Protein AF-A0A2W4HSN5-F1 (afdb_monomer_lite)

Sequence (138 aa):
MEIAANVPSNSSSNLVDQVRHAAAGIETAHEKLKASISVNNNDAVKHLVVQQTSMVPVILAQQIKLLDSLEKKFADVFTSACHAEIEEIATVSKHVQQTMEAIAINVQPQASNDLFQAITRLNLLQQRISGKMMKFRM

Structure (mmCIF, N/CA/C/O backbone):
data_AF-A0A2W4HSN5-F1
#
_entry.id   AF-A0A2W4HSN5-F1
#
loop_
_atom_site.group_PDB
_atom_site.id
_atom_site.type_symbol
_atom_site.label_atom_id
_atom_site.label_alt_id
_atom_site.label_comp_id
_atom_site.label_asym_id
_atom_site.label_entity_id
_atom_site.label_seq_id
_atom_site.pdbx_PDB_ins_code
_atom_site.Cartn_x
_atom_site.Cartn_y
_atom_site.Cartn_z
_atom_site.occupancy
_atom_site.B_iso_or_equiv
_atom_site.auth_seq_id
_atom_site.auth_comp_id
_atom_site.auth_asym_id
_atom_site.auth_atom_id
_atom_site.pdbx_PDB_model_num
ATOM 1 N N . MET A 1 1 ? -33.819 8.007 25.498 1.00 35.34 1 MET A N 1
ATOM 2 C CA . MET A 1 1 ? -33.413 6.644 25.103 1.00 35.34 1 MET A CA 1
ATOM 3 C C . MET A 1 1 ? -32.365 6.792 24.024 1.00 35.34 1 MET A C 1
ATOM 5 O O . MET A 1 1 ? -32.671 7.339 22.973 1.00 35.34 1 MET A O 1
ATOM 9 N N . GLU A 1 2 ? -31.127 6.430 24.343 1.00 34.31 2 GLU A N 1
ATOM 10 C CA . GLU A 1 2 ? -29.999 6.448 23.412 1.00 34.31 2 GLU A CA 1
ATOM 11 C C . GLU A 1 2 ? -30.165 5.311 22.400 1.00 34.31 2 GLU A C 1
ATOM 13 O O . GLU A 1 2 ? -30.392 4.162 22.777 1.00 34.31 2 GLU A O 1
ATOM 18 N N . ILE A 1 3 ? -30.086 5.636 21.111 1.00 36.31 3 ILE A N 1
ATOM 19 C CA . ILE A 1 3 ? -30.028 4.645 20.040 1.00 36.31 3 ILE A CA 1
ATOM 20 C C . ILE A 1 3 ? -28.545 4.334 19.860 1.00 36.31 3 ILE A C 1
ATOM 22 O O . ILE A 1 3 ? -27.807 5.138 19.293 1.00 36.31 3 ILE A O 1
ATOM 26 N N . ALA A 1 4 ? -28.098 3.192 20.384 1.00 34.84 4 ALA A N 1
ATOM 27 C CA . ALA A 1 4 ? -26.785 2.654 20.066 1.00 34.84 4 ALA A CA 1
ATOM 28 C C . ALA A 1 4 ? -26.712 2.452 18.546 1.00 34.84 4 ALA A C 1
ATOM 30 O O . ALA A 1 4 ? -27.434 1.627 17.980 1.00 34.84 4 ALA A O 1
ATOM 31 N N . ALA A 1 5 ? -25.880 3.252 17.878 1.00 40.25 5 ALA A N 1
ATOM 32 C CA . ALA A 1 5 ? -25.548 3.061 16.479 1.00 40.25 5 ALA A CA 1
ATOM 33 C C . ALA A 1 5 ? -24.834 1.713 16.363 1.00 40.25 5 ALA A C 1
ATOM 35 O O . ALA A 1 5 ? -23.669 1.574 16.729 1.00 40.25 5 ALA A O 1
ATOM 36 N N . ASN A 1 6 ? -25.575 0.710 15.904 1.00 42.53 6 ASN A N 1
ATOM 37 C CA . ASN A 1 6 ? -25.069 -0.607 15.568 1.00 42.53 6 ASN A CA 1
ATOM 38 C C . ASN A 1 6 ? -24.161 -0.436 14.339 1.00 42.53 6 ASN A C 1
ATOM 40 O O . ASN A 1 6 ? -24.620 -0.521 13.200 1.00 42.53 6 ASN A O 1
ATOM 44 N N . VAL A 1 7 ? -22.898 -0.060 14.561 1.00 44.09 7 VAL A N 1
ATOM 45 C CA . VAL A 1 7 ? -21.903 0.035 13.491 1.00 44.09 7 VAL A CA 1
ATOM 46 C C . VAL A 1 7 ? -21.707 -1.391 12.977 1.00 44.09 7 VAL A C 1
ATOM 48 O O . VAL A 1 7 ? -21.332 -2.262 13.760 1.00 44.09 7 VAL A O 1
ATOM 51 N N . PRO A 1 8 ? -22.013 -1.683 11.703 1.00 43.81 8 PRO A N 1
ATOM 52 C CA . PRO A 1 8 ? -21.983 -3.047 11.210 1.00 43.81 8 PRO A CA 1
ATOM 53 C C . PRO A 1 8 ? -20.546 -3.567 11.275 1.00 43.81 8 PRO A C 1
ATOM 55 O O . PRO A 1 8 ? -19.673 -3.096 10.545 1.00 43.81 8 PRO A O 1
ATOM 58 N N . SER A 1 9 ? -20.318 -4.577 12.115 1.00 48.78 9 SER A N 1
ATOM 59 C CA . SER A 1 9 ? -19.027 -5.246 12.334 1.00 48.78 9 SER A CA 1
ATOM 60 C C . SER A 1 9 ? -18.415 -5.872 11.069 1.00 48.78 9 SER A C 1
ATOM 62 O O . SER A 1 9 ? -17.295 -6.369 11.108 1.00 48.78 9 SER A O 1
ATOM 64 N N . ASN A 1 10 ? -19.119 -5.837 9.933 1.00 52.66 10 ASN A N 1
ATOM 65 C CA . ASN A 1 10 ? -18.679 -6.403 8.659 1.00 52.66 10 ASN A CA 1
ATOM 66 C C . ASN A 1 10 ? -17.916 -5.421 7.754 1.00 52.66 10 ASN A C 1
ATOM 68 O O . ASN A 1 10 ? -17.266 -5.864 6.811 1.00 52.66 10 ASN A O 1
ATOM 72 N N . SER A 1 11 ? -17.982 -4.102 7.974 1.00 57.59 11 SER A N 1
ATOM 73 C CA . SER A 1 11 ? -17.378 -3.147 7.023 1.00 57.59 11 SER A CA 1
ATOM 74 C C . SER A 1 11 ? -15.854 -3.061 7.138 1.00 57.59 11 SER A C 1
ATOM 76 O O . SER A 1 11 ? -15.166 -2.958 6.126 1.00 57.59 11 SER A O 1
ATOM 78 N N . SER A 1 12 ? -15.312 -3.145 8.354 1.00 56.94 12 SER A N 1
ATOM 79 C CA . SER A 1 12 ? -13.869 -2.973 8.577 1.00 56.94 12 SER A CA 1
ATOM 80 C C . SER A 1 12 ? -13.065 -4.239 8.343 1.00 56.94 12 SER A C 1
ATOM 82 O O . SER A 1 12 ? -11.965 -4.144 7.811 1.00 56.94 12 SER A O 1
ATOM 84 N N . SER A 1 13 ? -13.638 -5.412 8.621 1.00 64.44 13 SER A N 1
ATOM 85 C CA . SER A 1 13 ? -13.023 -6.692 8.254 1.00 64.44 13 SER A CA 1
ATOM 86 C C . SER A 1 13 ? -12.816 -6.779 6.732 1.00 64.44 13 SER A C 1
ATOM 88 O O . SER A 1 13 ? -11.711 -7.049 6.270 1.00 64.44 13 SER A O 1
ATOM 90 N N . ASN A 1 14 ? -13.814 -6.352 5.945 1.00 72.12 14 ASN A N 1
ATOM 91 C CA . ASN A 1 14 ? -13.705 -6.248 4.484 1.00 72.12 14 ASN A CA 1
ATOM 92 C C . ASN A 1 14 ? -12.622 -5.264 4.007 1.00 72.12 14 ASN A C 1
ATOM 94 O O . ASN A 1 14 ? -12.029 -5.474 2.951 1.00 72.12 14 ASN A O 1
ATOM 98 N N . LEU A 1 15 ? -12.380 -4.166 4.730 1.00 68.50 15 LEU A N 1
ATOM 99 C CA . LEU A 1 15 ? -11.326 -3.210 4.375 1.00 68.50 15 LEU A CA 1
ATOM 100 C C . LEU A 1 15 ? -9.937 -3.745 4.737 1.00 68.50 15 LEU A C 1
ATOM 102 O O . LEU A 1 15 ? -9.013 -3.623 3.937 1.00 68.50 15 LEU A O 1
ATOM 106 N N . VAL A 1 16 ? -9.788 -4.384 5.900 1.00 72.81 16 VAL A N 1
ATOM 107 C CA . VAL A 1 16 ? -8.536 -5.052 6.290 1.00 72.81 16 VAL A CA 1
ATOM 108 C C . VAL A 1 16 ? -8.197 -6.164 5.294 1.00 72.81 16 VAL A C 1
ATOM 110 O O . VAL A 1 16 ? -7.054 -6.254 4.846 1.00 72.81 16 VAL A O 1
ATOM 113 N N . ASP A 1 17 ? -9.186 -6.944 4.858 1.00 77.38 17 ASP A N 1
ATOM 114 C CA . ASP A 1 17 ? -8.999 -7.968 3.828 1.00 77.38 17 ASP A CA 1
ATOM 115 C C . ASP A 1 17 ? -8.623 -7.378 2.461 1.00 77.38 17 ASP A C 1
ATOM 117 O O . ASP A 1 17 ? -7.764 -7.932 1.773 1.00 77.38 17 ASP A O 1
ATOM 121 N N . GLN A 1 18 ? -9.170 -6.217 2.081 1.00 74.25 18 GLN A N 1
ATOM 122 C CA . GLN A 1 18 ? -8.729 -5.494 0.880 1.00 74.25 18 GLN A CA 1
ATOM 123 C C . GLN A 1 18 ? -7.267 -5.046 0.977 1.00 74.25 18 GLN A C 1
ATOM 125 O O . GLN A 1 18 ? -6.524 -5.183 0.004 1.00 74.25 18 GLN A O 1
ATOM 130 N N . VAL A 1 19 ? -6.826 -4.561 2.144 1.00 73.81 19 VAL A N 1
ATOM 131 C CA . VAL A 1 19 ? -5.417 -4.203 2.374 1.00 73.81 19 VAL A CA 1
ATOM 132 C C . VAL A 1 19 ? -4.522 -5.442 2.281 1.00 73.81 19 VAL A C 1
ATOM 134 O O . VAL A 1 19 ? -3.481 -5.388 1.624 1.00 73.81 19 VAL A O 1
ATOM 137 N N . ARG A 1 20 ? -4.934 -6.579 2.864 1.00 77.81 20 ARG A N 1
ATOM 138 C CA . ARG A 1 20 ? -4.209 -7.859 2.749 1.00 77.81 20 ARG A CA 1
ATOM 139 C C . ARG A 1 20 ? -4.102 -8.316 1.293 1.00 77.81 20 ARG A C 1
ATOM 141 O O . ARG A 1 20 ? -3.019 -8.695 0.850 1.00 77.81 20 ARG A O 1
ATOM 148 N N . HIS A 1 21 ? -5.199 -8.252 0.539 1.00 79.38 21 HIS A N 1
ATOM 149 C CA . HIS A 1 21 ? -5.214 -8.651 -0.866 1.00 79.38 21 HIS A CA 1
ATOM 150 C C . HIS A 1 21 ? -4.313 -7.754 -1.725 1.00 79.38 21 HIS A C 1
ATOM 152 O O . HIS A 1 21 ? -3.522 -8.257 -2.524 1.00 79.38 21 HIS A O 1
ATOM 158 N N . ALA A 1 22 ? -4.367 -6.436 -1.510 1.00 71.88 22 ALA A N 1
ATOM 159 C CA . ALA A 1 22 ? -3.488 -5.489 -2.187 1.00 71.88 22 ALA A CA 1
ATOM 160 C C . ALA A 1 22 ? -2.010 -5.750 -1.854 1.00 71.88 22 ALA A C 1
ATOM 162 O O . ALA A 1 22 ? -1.174 -5.742 -2.753 1.00 71.88 22 ALA A O 1
ATOM 163 N N . ALA A 1 23 ? -1.675 -6.047 -0.595 1.00 72.44 23 ALA A N 1
ATOM 164 C CA . ALA A 1 23 ? -0.305 -6.373 -0.203 1.00 72.44 23 ALA A CA 1
ATOM 165 C C . ALA A 1 23 ? 0.225 -7.644 -0.886 1.00 72.44 23 ALA A C 1
ATOM 167 O O . ALA A 1 23 ? 1.346 -7.635 -1.390 1.00 72.44 23 ALA A O 1
ATOM 168 N N . ALA A 1 24 ? -0.590 -8.698 -0.987 1.00 76.81 24 ALA A N 1
ATOM 169 C CA . ALA A 1 24 ? -0.221 -9.907 -1.727 1.00 76.81 24 ALA A CA 1
ATOM 170 C C . ALA A 1 24 ? -0.014 -9.626 -3.232 1.00 76.81 24 ALA A C 1
ATOM 172 O O . ALA A 1 24 ? 0.919 -10.143 -3.857 1.00 76.81 24 ALA A O 1
ATOM 173 N N . GLY A 1 25 ? -0.854 -8.764 -3.817 1.00 74.94 25 GLY A N 1
ATOM 174 C CA . GLY A 1 25 ? -0.686 -8.283 -5.191 1.00 74.94 25 GLY A CA 1
ATOM 175 C C . GLY A 1 25 ? 0.619 -7.506 -5.387 1.00 74.94 25 GLY A C 1
ATOM 176 O O . GLY A 1 25 ? 1.316 -7.702 -6.381 1.00 74.94 25 GLY A O 1
ATOM 177 N N . ILE A 1 26 ? 0.997 -6.683 -4.409 1.00 72.25 26 ILE A N 1
ATOM 178 C CA . ILE A 1 26 ? 2.236 -5.896 -4.404 1.00 72.25 26 ILE A CA 1
ATOM 179 C C . ILE A 1 26 ? 3.478 -6.779 -4.271 1.00 72.25 26 ILE A C 1
ATOM 181 O O . ILE A 1 26 ? 4.439 -6.562 -5.004 1.00 72.25 26 ILE A O 1
ATOM 185 N N . GLU A 1 27 ? 3.467 -7.792 -3.400 1.00 75.00 27 GLU A N 1
ATOM 186 C CA . GLU A 1 27 ? 4.551 -8.786 -3.324 1.00 75.00 27 GLU A CA 1
ATOM 187 C C . GLU A 1 27 ? 4.727 -9.506 -4.665 1.00 75.00 27 GLU A C 1
ATOM 189 O O . GLU A 1 27 ? 5.836 -9.618 -5.187 1.00 75.00 27 GLU A O 1
ATOM 194 N N . THR A 1 28 ? 3.616 -9.908 -5.285 1.00 79.00 28 THR A N 1
ATOM 195 C CA . THR A 1 28 ? 3.632 -10.535 -6.612 1.00 79.00 28 THR A CA 1
ATOM 196 C C . THR A 1 28 ? 4.195 -9.589 -7.679 1.00 79.00 28 THR A C 1
ATOM 198 O O . THR A 1 28 ? 5.006 -9.999 -8.513 1.00 79.00 28 THR A O 1
ATOM 201 N N . ALA A 1 29 ? 3.788 -8.316 -7.670 1.00 74.19 29 ALA A N 1
ATOM 202 C CA . ALA A 1 29 ? 4.304 -7.297 -8.581 1.00 74.19 29 ALA A CA 1
ATOM 203 C C . ALA A 1 29 ? 5.795 -7.006 -8.333 1.00 74.19 29 ALA A C 1
ATOM 205 O O . ALA A 1 29 ? 6.543 -6.813 -9.290 1.00 74.19 29 ALA A O 1
ATOM 206 N N . HIS A 1 30 ? 6.247 -7.033 -7.074 1.00 75.69 30 HIS A N 1
ATOM 207 C CA . HIS A 1 30 ? 7.648 -6.858 -6.693 1.00 75.69 30 HIS A CA 1
ATOM 208 C C . HIS A 1 30 ? 8.532 -7.969 -7.262 1.00 75.69 30 HIS A C 1
ATOM 210 O O . HIS A 1 30 ? 9.545 -7.678 -7.899 1.00 75.69 30 HIS A O 1
ATOM 216 N N . GLU A 1 31 ? 8.134 -9.231 -7.098 1.00 77.06 31 GLU A N 1
ATOM 217 C CA . GLU A 1 31 ? 8.892 -10.369 -7.627 1.00 77.06 31 GLU A CA 1
ATOM 218 C C . GLU A 1 31 ? 8.947 -10.353 -9.162 1.00 77.06 31 GLU A C 1
ATOM 220 O O . GLU A 1 31 ? 10.012 -10.558 -9.752 1.00 77.06 31 GLU A O 1
ATOM 225 N N . LYS A 1 32 ? 7.836 -10.004 -9.830 1.00 73.50 32 LYS A N 1
ATOM 226 C CA . LYS A 1 32 ? 7.816 -9.792 -11.290 1.00 73.50 32 LYS A CA 1
ATOM 227 C C . LYS A 1 32 ? 8.760 -8.669 -11.713 1.00 73.50 32 LYS A C 1
ATOM 229 O O . LYS A 1 32 ? 9.513 -8.825 -12.670 1.00 73.50 32 LYS A O 1
ATOM 234 N N . LEU A 1 33 ? 8.747 -7.550 -10.993 1.00 73.75 33 LEU A N 1
ATOM 235 C CA . LEU A 1 33 ? 9.608 -6.411 -11.283 1.00 73.75 33 LEU A CA 1
ATOM 236 C C . LEU A 1 33 ? 11.090 -6.761 -11.105 1.00 73.75 33 LEU A C 1
ATOM 238 O O . LEU A 1 33 ? 11.907 -6.410 -11.954 1.00 73.75 33 LEU A O 1
ATOM 242 N N . LYS A 1 34 ? 11.440 -7.488 -10.042 1.00 71.75 34 LYS A N 1
ATOM 243 C CA . LYS A 1 34 ? 12.800 -7.983 -9.799 1.00 71.75 34 LYS A CA 1
ATOM 244 C C . LYS A 1 34 ? 13.291 -8.859 -10.955 1.00 71.75 34 LYS A C 1
ATOM 246 O O . LYS A 1 34 ? 14.428 -8.695 -11.400 1.00 71.75 34 LYS A O 1
ATOM 251 N N . ALA A 1 35 ? 12.420 -9.716 -11.495 1.00 71.06 35 ALA A N 1
ATOM 252 C CA . ALA A 1 35 ? 12.713 -10.509 -12.686 1.00 71.06 35 ALA A CA 1
ATOM 253 C C . ALA A 1 35 ? 12.904 -9.633 -13.943 1.00 71.06 35 ALA A C 1
ATOM 255 O O . ALA A 1 35 ? 13.898 -9.799 -14.645 1.00 71.06 35 ALA A O 1
ATOM 256 N N . SER A 1 36 ? 12.028 -8.653 -14.199 1.00 66.88 36 SER A N 1
ATOM 257 C CA . SER A 1 36 ? 12.133 -7.745 -15.358 1.00 66.88 36 SER A CA 1
ATOM 258 C C . SER A 1 36 ? 13.367 -6.831 -15.310 1.00 66.88 36 SER A C 1
ATOM 260 O O . SER A 1 36 ? 14.030 -6.605 -16.324 1.00 66.88 36 SER A O 1
ATOM 262 N N . ILE A 1 37 ? 13.724 -6.318 -14.128 1.00 64.88 37 ILE A N 1
ATOM 263 C CA . ILE A 1 37 ? 14.912 -5.475 -13.910 1.00 64.88 37 ILE A CA 1
ATOM 264 C C . ILE A 1 37 ? 16.200 -6.261 -14.168 1.00 64.88 37 ILE A C 1
ATOM 266 O O . ILE A 1 37 ? 17.171 -5.690 -14.666 1.00 64.88 37 ILE A O 1
ATOM 270 N N . SER A 1 38 ? 16.216 -7.569 -13.903 1.00 59.66 38 SER A N 1
ATOM 271 C CA . SER A 1 38 ? 17.357 -8.428 -14.235 1.00 59.66 38 SER A CA 1
ATOM 272 C C . SER A 1 38 ? 17.671 -8.462 -15.740 1.00 59.66 38 SER A C 1
ATOM 274 O O . SER A 1 38 ? 18.800 -8.780 -16.100 1.00 59.66 38 SER A O 1
ATOM 276 N N . VAL A 1 39 ? 16.712 -8.116 -16.609 1.00 56.84 39 VAL A N 1
ATOM 277 C CA . VAL A 1 39 ? 16.820 -8.237 -18.077 1.00 56.84 39 VAL A CA 1
ATOM 278 C C . VAL A 1 39 ? 17.145 -6.903 -18.774 1.00 56.84 39 VAL A C 1
ATOM 280 O O . VAL A 1 39 ? 17.658 -6.899 -19.888 1.00 56.84 39 VAL A O 1
ATOM 283 N N . ASN A 1 40 ? 16.881 -5.756 -18.140 1.00 55.66 40 ASN A N 1
ATOM 284 C CA . ASN A 1 40 ? 17.088 -4.432 -18.753 1.00 55.66 40 ASN A CA 1
ATOM 285 C C . ASN A 1 40 ? 18.568 -3.967 -18.666 1.00 55.66 40 ASN A C 1
ATOM 287 O O . ASN A 1 40 ? 19.310 -4.539 -17.888 1.00 55.66 40 ASN A O 1
ATOM 291 N N . ASN A 1 41 ? 19.041 -2.947 -19.399 1.00 54.16 41 ASN A N 1
ATOM 292 C CA . ASN A 1 41 ? 20.484 -2.562 -19.430 1.00 54.16 41 ASN A CA 1
ATOM 293 C C . ASN A 1 41 ? 20.815 -1.157 -18.872 1.00 54.16 41 ASN A C 1
ATOM 295 O O . ASN A 1 41 ? 21.943 -0.692 -19.000 1.00 54.16 41 ASN A O 1
ATOM 299 N N . ASN A 1 42 ? 19.856 -0.453 -18.259 1.00 65.12 42 ASN A N 1
ATOM 300 C CA . ASN A 1 42 ? 20.066 0.918 -17.770 1.00 65.12 42 ASN A CA 1
ATOM 301 C C . ASN A 1 42 ? 20.291 0.969 -16.242 1.00 65.12 42 ASN A C 1
ATOM 303 O O . ASN A 1 42 ? 19.339 1.102 -15.469 1.00 65.12 42 ASN A O 1
ATOM 307 N N . ASP A 1 43 ? 21.550 0.840 -15.810 1.00 65.12 43 ASP A N 1
ATOM 308 C CA . ASP A 1 43 ? 21.953 0.622 -14.406 1.00 65.12 43 ASP A CA 1
ATOM 309 C C . ASP A 1 43 ? 21.492 1.701 -13.413 1.00 65.12 43 ASP A C 1
ATOM 311 O O . ASP A 1 43 ? 21.082 1.376 -12.297 1.00 65.12 43 ASP A O 1
ATOM 315 N N . ALA A 1 44 ? 21.488 2.977 -13.805 1.00 60.88 44 ALA A N 1
ATOM 316 C CA . ALA A 1 44 ? 21.080 4.067 -12.912 1.00 60.88 44 ALA A CA 1
ATOM 317 C C . ALA A 1 44 ? 19.585 3.996 -12.558 1.00 60.88 44 ALA A C 1
ATOM 319 O O . ALA A 1 44 ? 19.184 4.202 -11.411 1.00 60.88 44 ALA A O 1
ATOM 320 N N . VAL A 1 45 ? 18.754 3.650 -13.544 1.00 62.66 45 VAL A N 1
ATOM 321 C CA . VAL A 1 45 ? 17.305 3.525 -13.365 1.00 62.66 45 VAL A CA 1
ATOM 322 C C . VAL A 1 45 ? 16.971 2.242 -12.598 1.00 62.66 45 VAL A C 1
ATOM 324 O O . VAL A 1 45 ? 16.102 2.261 -11.728 1.00 62.66 45 VAL A O 1
ATOM 327 N N . LYS A 1 46 ? 17.709 1.145 -12.831 1.00 64.62 46 LYS A N 1
ATOM 328 C CA . LYS A 1 46 ? 17.576 -0.078 -12.024 1.00 64.62 46 LYS A CA 1
ATOM 329 C C . LYS A 1 46 ? 17.844 0.181 -10.549 1.00 64.62 46 LYS A C 1
ATOM 331 O O . LYS A 1 46 ? 17.065 -0.264 -9.713 1.00 64.62 46 LYS A O 1
ATOM 336 N N . HIS A 1 47 ? 18.927 0.888 -10.230 1.00 68.06 47 HIS A N 1
ATOM 337 C CA . HIS A 1 47 ? 19.320 1.113 -8.843 1.00 68.06 47 HIS A CA 1
ATOM 338 C C . HIS A 1 47 ? 18.262 1.923 -8.084 1.00 68.06 47 HIS A C 1
ATOM 340 O O . HIS A 1 47 ? 17.892 1.555 -6.971 1.00 68.06 47 HIS A O 1
ATOM 346 N N . LEU A 1 48 ? 17.720 2.978 -8.705 1.00 65.19 48 LEU A N 1
ATOM 347 C CA . LEU A 1 48 ? 16.667 3.798 -8.102 1.00 65.19 48 LEU A CA 1
ATOM 348 C C . LEU A 1 48 ? 15.390 2.980 -7.841 1.00 65.19 48 LEU A C 1
ATOM 350 O O . LEU A 1 48 ? 14.833 3.017 -6.743 1.00 65.19 48 LEU A O 1
ATOM 354 N N . VAL A 1 49 ? 14.961 2.191 -8.830 1.00 65.94 49 VAL A N 1
ATOM 355 C CA . VAL A 1 49 ? 13.739 1.384 -8.740 1.00 65.94 49 VAL A CA 1
ATOM 356 C C . VAL A 1 49 ? 13.897 0.243 -7.736 1.00 65.94 49 VAL A C 1
ATOM 358 O O . VAL A 1 49 ? 12.995 0.016 -6.934 1.00 65.94 49 VAL A O 1
ATOM 361 N N . VAL A 1 50 ? 15.038 -0.451 -7.705 1.00 68.62 50 VAL A N 1
ATOM 362 C CA . VAL A 1 50 ? 15.322 -1.505 -6.711 1.00 68.62 50 VAL A CA 1
ATOM 363 C C . VAL A 1 50 ? 15.337 -0.927 -5.296 1.00 68.62 50 VAL A C 1
ATOM 365 O O . VAL A 1 50 ? 14.710 -1.480 -4.391 1.00 68.62 50 VAL A O 1
ATOM 368 N N . GLN A 1 51 ? 16.000 0.213 -5.099 1.00 68.88 51 GLN A N 1
ATOM 369 C CA . GLN A 1 51 ? 16.088 0.847 -3.787 1.00 68.88 51 GLN A CA 1
ATOM 370 C C . GLN A 1 51 ? 14.706 1.275 -3.268 1.00 68.88 51 GLN A C 1
ATOM 372 O O . GLN A 1 51 ? 14.395 1.040 -2.105 1.00 68.88 51 GLN A O 1
ATOM 377 N N . GLN A 1 52 ? 13.844 1.826 -4.126 1.00 66.56 52 GLN A N 1
ATOM 378 C CA . GLN A 1 52 ? 12.501 2.258 -3.725 1.00 66.56 52 GLN A CA 1
ATOM 379 C C . GLN A 1 52 ? 11.515 1.094 -3.560 1.00 66.56 52 GLN A C 1
ATOM 381 O O . GLN A 1 52 ? 10.723 1.082 -2.620 1.00 66.56 52 GLN A O 1
ATOM 386 N N . THR A 1 53 ? 11.575 0.089 -4.435 1.00 66.81 53 THR A N 1
ATOM 387 C CA . THR A 1 53 ? 10.634 -1.045 -4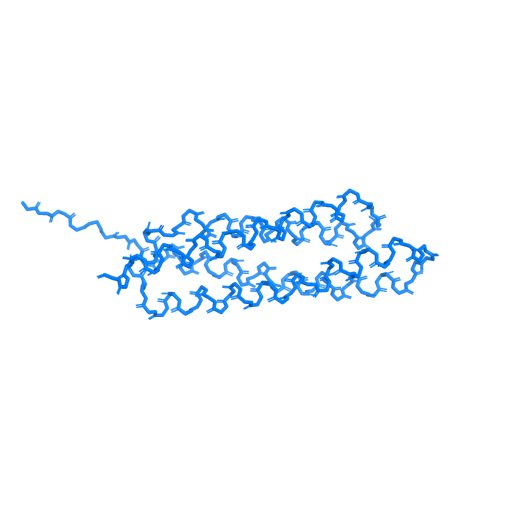.412 1.00 66.81 53 THR A CA 1
ATOM 388 C C . THR A 1 53 ? 10.952 -2.059 -3.320 1.00 66.81 53 THR A C 1
ATOM 390 O O . THR A 1 53 ? 10.034 -2.704 -2.828 1.00 66.81 53 THR A O 1
ATOM 393 N N . SER A 1 54 ? 12.212 -2.176 -2.884 1.00 69.88 54 SER A N 1
ATOM 394 C CA . SER A 1 54 ? 12.614 -3.084 -1.795 1.00 69.88 54 SER A CA 1
ATOM 395 C C . SER A 1 54 ? 12.003 -2.736 -0.432 1.00 69.88 54 SER A C 1
ATOM 397 O O . SER A 1 54 ? 11.810 -3.618 0.404 1.00 69.88 54 SER A O 1
ATOM 399 N N . MET A 1 55 ? 11.659 -1.465 -0.200 1.00 69.94 55 MET A N 1
ATOM 400 C CA . MET A 1 55 ? 11.062 -1.017 1.061 1.00 69.94 55 MET A CA 1
ATOM 401 C C . MET A 1 55 ? 9.540 -1.188 1.118 1.00 69.94 55 MET A C 1
ATOM 403 O O . MET A 1 55 ? 8.970 -1.219 2.211 1.00 69.94 55 MET A O 1
ATOM 407 N N . VAL A 1 56 ? 8.883 -1.322 -0.038 1.00 70.81 56 VAL A N 1
ATOM 408 C CA . VAL A 1 56 ? 7.420 -1.407 -0.147 1.00 70.81 56 VAL A CA 1
ATOM 409 C C . VAL A 1 56 ? 6.853 -2.606 0.630 1.00 70.81 56 VAL A C 1
ATOM 411 O O . VAL A 1 56 ? 5.972 -2.386 1.466 1.00 70.81 56 VAL A O 1
ATOM 414 N N . PRO A 1 57 ? 7.354 -3.849 0.451 1.00 68.69 57 PRO A N 1
ATOM 415 C CA . PRO A 1 57 ? 6.799 -5.008 1.151 1.00 68.69 57 PRO A CA 1
ATOM 416 C C . PRO A 1 57 ? 6.976 -4.910 2.670 1.00 68.69 57 PRO A C 1
ATOM 418 O O . PRO A 1 57 ? 6.083 -5.280 3.426 1.00 68.69 57 PRO A O 1
ATOM 421 N N . VAL A 1 58 ? 8.100 -4.352 3.135 1.00 76.56 58 VAL A N 1
ATOM 422 C CA . VAL A 1 58 ? 8.397 -4.204 4.569 1.00 76.56 58 VAL A CA 1
ATOM 423 C C . VAL A 1 58 ? 7.410 -3.250 5.243 1.00 76.56 58 VAL A C 1
ATOM 425 O O . VAL A 1 58 ? 6.882 -3.569 6.309 1.00 76.56 58 VAL A O 1
ATOM 428 N N . ILE A 1 59 ? 7.138 -2.100 4.622 1.00 70.19 59 ILE A N 1
ATOM 429 C CA . ILE A 1 59 ? 6.203 -1.097 5.153 1.00 70.19 59 ILE A CA 1
ATOM 430 C C . ILE A 1 59 ? 4.776 -1.653 5.179 1.00 70.19 59 ILE A C 1
ATOM 432 O O . ILE A 1 59 ? 4.090 -1.547 6.195 1.00 70.19 59 ILE A O 1
ATOM 436 N N . LEU A 1 60 ? 4.350 -2.333 4.112 1.00 70.50 60 LEU A N 1
ATOM 437 C CA . LEU A 1 60 ? 3.024 -2.954 4.053 1.00 70.50 60 LEU A CA 1
ATOM 438 C C . LEU A 1 60 ? 2.867 -4.086 5.073 1.00 70.50 60 LEU A C 1
ATOM 440 O O . LEU A 1 60 ? 1.841 -4.164 5.746 1.00 70.50 60 LEU A O 1
ATOM 444 N N . ALA A 1 61 ? 3.890 -4.923 5.264 1.00 72.56 61 ALA A N 1
ATOM 445 C CA . ALA A 1 61 ? 3.869 -5.969 6.284 1.00 72.56 61 ALA A CA 1
ATOM 446 C C . ALA A 1 61 ? 3.753 -5.385 7.704 1.00 72.56 61 ALA A C 1
ATOM 448 O O . ALA A 1 61 ? 3.057 -5.939 8.559 1.00 72.56 61 ALA A O 1
ATOM 449 N N . GLN A 1 62 ? 4.414 -4.253 7.970 1.00 76.44 62 GLN A N 1
ATOM 450 C CA . GLN A 1 62 ? 4.266 -3.526 9.233 1.00 76.44 62 GLN A CA 1
ATOM 451 C C . GLN A 1 62 ? 2.860 -2.931 9.386 1.00 76.44 62 GLN A C 1
ATOM 453 O O . GLN A 1 62 ? 2.283 -3.028 10.472 1.00 76.44 62 GLN A O 1
ATOM 458 N N . GLN A 1 63 ? 2.282 -2.384 8.313 1.00 70.56 63 GLN A N 1
ATOM 459 C CA . GLN A 1 63 ? 0.908 -1.880 8.315 1.00 70.56 63 GLN A CA 1
ATOM 460 C C . GLN A 1 63 ? -0.112 -2.988 8.577 1.00 70.56 63 GLN A C 1
ATOM 462 O O . GLN A 1 63 ? -0.966 -2.811 9.440 1.00 70.56 63 GLN A O 1
ATOM 467 N N . ILE A 1 64 ? 0.002 -4.149 7.927 1.00 73.94 64 ILE A N 1
ATOM 468 C CA . ILE A 1 64 ? -0.899 -5.288 8.167 1.00 73.94 64 ILE A CA 1
ATOM 469 C C . ILE A 1 64 ? -0.831 -5.733 9.627 1.00 73.94 64 ILE A C 1
ATOM 471 O O . ILE A 1 64 ? -1.863 -5.859 10.278 1.00 73.94 64 ILE A O 1
ATOM 475 N N . LYS A 1 65 ? 0.376 -5.891 10.189 1.00 77.56 65 LYS A N 1
ATOM 476 C CA . LYS A 1 65 ? 0.540 -6.256 11.607 1.00 77.56 65 LYS A CA 1
ATOM 477 C C . LYS A 1 65 ? -0.107 -5.246 12.552 1.00 77.56 65 LYS A C 1
ATOM 479 O O . LYS A 1 65 ? -0.645 -5.641 13.592 1.00 77.56 65 LYS A O 1
ATOM 484 N N . LEU A 1 66 ? -0.033 -3.956 12.219 1.00 74.12 66 LEU A N 1
ATOM 485 C CA . LEU A 1 66 ? -0.703 -2.906 12.977 1.00 74.12 66 LEU A CA 1
ATOM 486 C C . LEU A 1 66 ? -2.224 -3.065 12.882 1.00 74.12 66 LEU A C 1
ATOM 488 O O . LEU A 1 66 ? -2.870 -3.126 13.923 1.00 74.12 66 LEU A O 1
ATOM 492 N N . LEU A 1 67 ? -2.779 -3.184 11.674 1.00 73.88 67 LEU A N 1
ATOM 493 C CA . LEU A 1 67 ? -4.220 -3.349 11.460 1.00 73.88 67 LEU A CA 1
ATOM 494 C C . LEU A 1 67 ? -4.757 -4.599 12.179 1.00 73.88 67 LEU A C 1
ATOM 496 O O . LEU A 1 67 ? -5.705 -4.481 12.948 1.00 73.88 67 LEU A O 1
ATOM 500 N N . ASP A 1 68 ? -4.087 -5.749 12.054 1.00 75.25 68 ASP A N 1
ATOM 501 C CA . ASP A 1 68 ? -4.447 -6.999 12.744 1.00 75.25 68 ASP A CA 1
ATOM 502 C C . ASP A 1 68 ? -4.440 -6.846 14.271 1.00 75.25 68 ASP A C 1
ATOM 504 O O . ASP A 1 68 ? -5.295 -7.375 14.986 1.00 75.25 68 ASP A O 1
ATOM 508 N N . SER A 1 69 ? -3.442 -6.131 14.799 1.00 73.12 69 SER A N 1
ATOM 509 C CA . SER A 1 69 ? -3.325 -5.885 16.238 1.00 73.12 69 SER A CA 1
ATOM 510 C C . SER A 1 69 ? -4.436 -4.975 16.752 1.00 73.12 69 SER A C 1
ATOM 512 O O . SER A 1 69 ? -4.830 -5.093 17.914 1.00 73.12 69 SER A O 1
ATOM 514 N N . LEU A 1 70 ? -4.910 -4.054 15.917 1.00 68.38 70 LEU A N 1
ATOM 515 C CA . LEU A 1 70 ? -5.948 -3.095 16.262 1.00 68.38 70 LEU A CA 1
ATOM 516 C C . LEU A 1 70 ? -7.347 -3.692 16.118 1.00 68.38 70 LEU A C 1
ATOM 518 O O . LEU A 1 70 ? -8.146 -3.536 17.038 1.00 68.38 70 LEU A O 1
ATOM 522 N N . GLU A 1 71 ? -7.596 -4.459 15.057 1.00 70.56 71 GLU A N 1
ATOM 523 C CA . GLU A 1 71 ? -8.820 -5.244 14.872 1.00 70.56 71 GLU A CA 1
ATOM 524 C C . GLU A 1 71 ? -9.039 -6.185 16.067 1.00 70.56 71 GLU A C 1
ATOM 526 O O . GLU A 1 71 ? -10.100 -6.168 16.686 1.00 70.56 71 GLU A O 1
ATOM 531 N N . LYS A 1 72 ? -7.998 -6.920 16.489 1.00 71.31 72 LYS A N 1
ATOM 532 C CA . LYS A 1 72 ? -8.085 -7.848 17.631 1.00 71.31 72 LYS A CA 1
ATOM 533 C C . LYS A 1 72 ? -8.305 -7.173 18.983 1.00 71.31 72 LYS A C 1
ATOM 535 O O . LYS A 1 72 ? -8.922 -7.772 19.857 1.00 71.31 72 LYS A O 1
ATOM 540 N N . LYS A 1 73 ? -7.729 -5.987 19.209 1.00 64.56 73 LYS A N 1
ATOM 541 C CA . LYS A 1 73 ? -7.717 -5.349 20.540 1.00 64.56 73 LYS A CA 1
ATOM 542 C C . LYS A 1 73 ? -8.802 -4.293 20.728 1.00 64.56 73 LYS A C 1
ATOM 544 O O . LYS A 1 73 ? -9.125 -3.987 21.870 1.00 64.56 73 LYS A O 1
ATOM 549 N N . PHE A 1 74 ? -9.319 -3.715 19.644 1.00 61.94 74 PHE A N 1
ATOM 550 C CA . PHE A 1 74 ? -10.153 -2.514 19.699 1.00 61.94 74 PHE A CA 1
ATOM 551 C C . PHE A 1 74 ? -11.249 -2.489 18.623 1.00 61.94 74 PHE A C 1
ATOM 553 O O . PHE A 1 74 ? -11.618 -1.399 18.203 1.00 61.94 74 PHE A O 1
ATOM 560 N N . ALA A 1 75 ? -11.764 -3.643 18.179 1.00 62.78 75 ALA A N 1
ATOM 561 C CA . ALA A 1 75 ? -12.700 -3.782 17.050 1.00 62.78 75 ALA A CA 1
ATOM 562 C C . ALA A 1 75 ? -13.744 -2.647 16.920 1.00 62.78 75 ALA A C 1
ATOM 564 O O . ALA A 1 75 ? -13.836 -2.030 15.859 1.00 62.78 75 ALA A O 1
ATOM 565 N N . ASP A 1 76 ? -14.449 -2.291 17.999 1.00 60.91 76 ASP A N 1
ATOM 566 C CA . ASP A 1 76 ? -15.524 -1.282 17.973 1.00 60.91 76 ASP A CA 1
ATOM 567 C C . ASP A 1 76 ? -15.020 0.180 17.895 1.00 60.91 76 ASP A C 1
ATOM 569 O O . ASP A 1 76 ? -15.588 1.024 17.195 1.00 60.91 76 ASP A O 1
ATOM 573 N N . VAL A 1 77 ? -13.909 0.496 18.569 1.00 57.25 77 VAL A N 1
ATOM 574 C CA . VAL A 1 77 ? -13.323 1.856 18.631 1.00 57.25 77 VAL A CA 1
ATOM 575 C C . VAL A 1 77 ? -12.419 2.127 17.425 1.00 57.25 77 VAL A C 1
ATOM 577 O O . VAL A 1 77 ? -12.361 3.236 16.895 1.00 57.25 77 VAL A O 1
ATOM 580 N N . PHE A 1 78 ? -11.729 1.090 16.962 1.00 61.25 78 PHE A N 1
ATOM 581 C CA . PHE A 1 78 ? -10.817 1.123 15.829 1.00 61.25 78 PHE A CA 1
ATOM 582 C C . PHE A 1 78 ? -11.563 1.386 14.522 1.00 61.25 78 PHE A C 1
ATOM 584 O O . PHE A 1 78 ? -11.177 2.264 13.750 1.00 61.25 78 PHE A O 1
ATOM 591 N N . THR A 1 79 ? -12.677 0.680 14.327 1.00 59.41 79 THR A N 1
ATOM 592 C CA . THR A 1 79 ? -13.523 0.787 13.139 1.00 59.41 79 THR A CA 1
ATOM 593 C C . THR A 1 79 ? -14.090 2.193 12.978 1.00 59.41 79 THR A C 1
ATOM 595 O O . THR A 1 79 ? -14.007 2.748 11.893 1.00 59.41 79 THR A O 1
ATOM 598 N N . SER A 1 80 ? -14.619 2.809 14.038 1.00 65.69 80 SER A N 1
ATOM 599 C CA . SER A 1 80 ? -15.255 4.133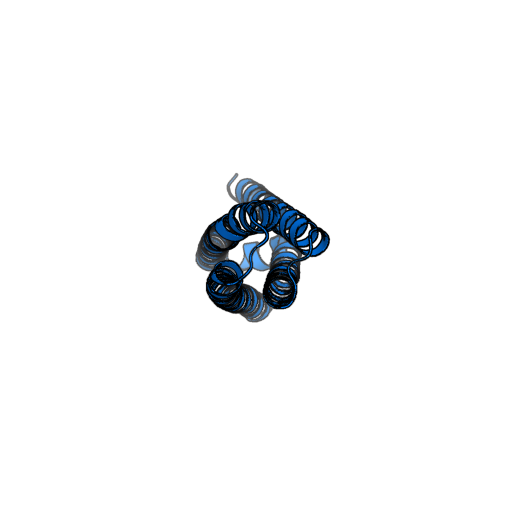 13.950 1.00 65.69 80 SER A CA 1
ATOM 600 C C . SER A 1 80 ? -14.252 5.294 13.899 1.00 65.69 80 SER A C 1
ATOM 602 O O . SER A 1 80 ? -14.440 6.234 13.129 1.00 65.69 80 SER A O 1
ATOM 604 N N . ALA A 1 81 ? -13.160 5.235 14.672 1.00 66.75 81 ALA A N 1
ATOM 605 C CA . ALA A 1 81 ? -12.197 6.336 14.760 1.00 66.75 81 ALA A CA 1
ATOM 606 C C . ALA A 1 81 ? -11.154 6.348 13.629 1.00 66.75 81 ALA A C 1
ATOM 608 O O . ALA A 1 81 ? -10.586 7.409 13.339 1.00 66.75 81 ALA A O 1
ATOM 609 N N . CYS A 1 82 ? -10.876 5.189 13.021 1.00 72.81 82 CYS A N 1
ATOM 610 C CA . CYS A 1 82 ? -9.838 5.023 11.997 1.00 72.81 82 CYS A CA 1
ATOM 611 C C . CYS A 1 82 ? -10.383 4.595 10.624 1.00 72.81 82 CYS A C 1
ATOM 613 O O . CYS A 1 82 ? -9.576 4.358 9.730 1.00 72.81 82 CYS A O 1
ATOM 615 N N . HIS A 1 83 ? -11.709 4.519 10.430 1.00 75.31 83 HIS A N 1
ATOM 616 C CA . HIS A 1 83 ? -12.323 4.068 9.169 1.00 75.31 83 HIS A CA 1
ATOM 617 C C . HIS A 1 83 ? -11.720 4.746 7.935 1.00 75.31 83 HIS A C 1
ATOM 619 O O . HIS A 1 83 ? -11.261 4.076 7.015 1.00 75.31 83 HIS A O 1
ATOM 625 N N . ALA A 1 84 ? -11.672 6.081 7.963 1.00 78.44 84 ALA A N 1
ATOM 626 C CA . ALA A 1 84 ? -11.192 6.893 6.854 1.00 78.44 84 ALA A CA 1
ATOM 627 C C . ALA A 1 84 ? -9.716 6.615 6.536 1.00 78.44 84 ALA A C 1
ATOM 629 O O . ALA A 1 84 ? -9.345 6.520 5.372 1.00 78.44 84 ALA A O 1
ATOM 630 N N . GLU A 1 85 ? -8.867 6.437 7.554 1.00 81.38 85 GLU A N 1
ATOM 631 C CA . GLU A 1 85 ? -7.466 6.080 7.330 1.00 81.38 85 GLU A CA 1
ATOM 632 C C . GLU A 1 85 ? -7.304 4.658 6.779 1.00 81.38 85 GLU A C 1
ATOM 634 O O . GLU A 1 85 ? -6.409 4.433 5.971 1.00 81.38 85 GLU A O 1
ATOM 639 N N . ILE A 1 86 ? -8.151 3.703 7.176 1.00 76.75 86 ILE A N 1
ATOM 640 C CA . ILE A 1 86 ? -8.104 2.326 6.658 1.00 76.75 86 ILE A CA 1
ATOM 641 C C . ILE A 1 86 ? -8.558 2.291 5.190 1.00 76.75 86 ILE A C 1
ATOM 643 O O . ILE A 1 86 ? -7.916 1.643 4.365 1.00 76.75 86 ILE A O 1
ATOM 647 N N . GLU A 1 87 ? -9.618 3.021 4.845 1.00 82.00 87 GLU A N 1
ATOM 648 C CA . GLU A 1 87 ? -10.086 3.177 3.463 1.00 82.00 87 GLU A CA 1
ATOM 649 C C . GLU A 1 87 ? -9.030 3.865 2.580 1.00 82.00 87 GLU A C 1
ATOM 651 O O . GLU A 1 87 ? -8.764 3.448 1.445 1.00 82.00 87 GLU A O 1
ATOM 656 N N . GLU A 1 88 ? -8.354 4.880 3.124 1.00 83.94 88 GLU A N 1
ATOM 657 C CA . GLU A 1 88 ? -7.250 5.554 2.448 1.00 83.94 88 GLU A CA 1
ATOM 658 C C . GLU A 1 88 ? -6.047 4.617 2.262 1.00 83.94 88 GLU A C 1
ATOM 660 O O . GLU A 1 88 ? -5.469 4.593 1.176 1.00 83.94 88 GLU A O 1
ATOM 665 N N . ILE A 1 89 ? -5.705 3.786 3.257 1.00 81.12 89 ILE A N 1
ATOM 666 C CA . ILE A 1 89 ? -4.672 2.746 3.112 1.00 81.12 89 ILE A CA 1
ATOM 667 C C . ILE A 1 89 ? -5.053 1.780 1.988 1.00 81.12 89 ILE A C 1
ATOM 669 O O . ILE A 1 89 ? -4.231 1.553 1.107 1.00 81.12 89 ILE A O 1
ATOM 673 N N . ALA A 1 90 ? -6.286 1.265 1.957 1.00 80.69 90 ALA A N 1
ATOM 674 C CA . ALA A 1 90 ? -6.731 0.347 0.905 1.00 80.69 90 ALA A CA 1
ATOM 675 C C . ALA A 1 90 ? -6.596 0.969 -0.498 1.00 80.69 90 ALA A C 1
ATOM 677 O O . ALA A 1 90 ? -6.074 0.341 -1.424 1.00 80.69 90 ALA A O 1
ATOM 678 N N . THR A 1 91 ? -6.991 2.237 -0.639 1.00 85.56 91 THR A N 1
ATOM 679 C CA . THR A 1 91 ? -6.872 2.988 -1.896 1.00 85.56 91 THR A CA 1
ATOM 680 C C . THR A 1 91 ? -5.413 3.180 -2.309 1.00 85.56 91 THR A C 1
ATOM 682 O O . THR A 1 91 ? -5.050 2.918 -3.459 1.00 85.56 91 THR A O 1
ATOM 685 N N . VAL A 1 92 ? -4.557 3.616 -1.381 1.00 84.06 92 VAL A N 1
ATOM 686 C CA . VAL A 1 92 ? -3.139 3.868 -1.663 1.00 84.06 92 VAL A CA 1
ATOM 687 C C . VAL A 1 92 ? -2.401 2.560 -1.955 1.00 84.06 92 VAL A C 1
ATOM 689 O O . VAL A 1 92 ? -1.614 2.520 -2.896 1.00 84.06 92 VAL A O 1
ATOM 692 N N . SER A 1 93 ? -2.689 1.469 -1.242 1.00 79.69 93 SER A N 1
ATOM 693 C CA . SER A 1 93 ? -2.129 0.144 -1.530 1.00 79.69 93 SER A CA 1
ATOM 694 C C . SER A 1 93 ? -2.501 -0.329 -2.938 1.00 79.69 93 SER A C 1
ATOM 696 O O . SER A 1 93 ? -1.631 -0.769 -3.686 1.00 79.69 93 SER A O 1
ATOM 698 N N . LYS A 1 94 ? -3.757 -0.163 -3.370 1.00 82.31 94 LYS A N 1
ATOM 699 C CA . 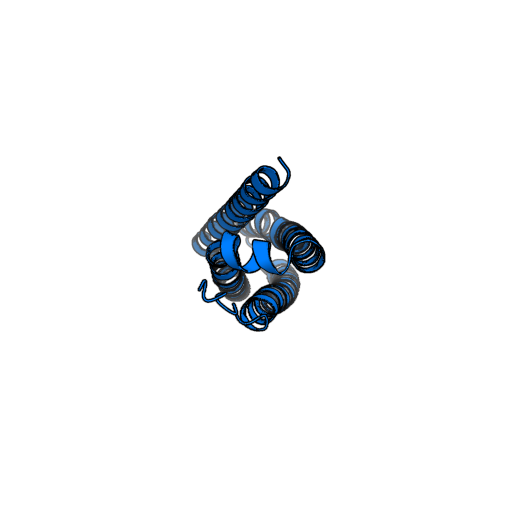LYS A 1 94 ? -4.149 -0.483 -4.753 1.00 82.31 94 LYS A CA 1
ATOM 700 C C . LYS A 1 94 ? -3.371 0.346 -5.780 1.00 82.31 94 LYS A C 1
ATOM 702 O O . LYS A 1 94 ? -2.944 -0.187 -6.802 1.00 82.31 94 LYS A O 1
ATOM 707 N N . HIS A 1 95 ? -3.155 1.631 -5.503 1.00 84.94 95 HIS A N 1
ATOM 708 C CA . HIS A 1 95 ? -2.345 2.486 -6.367 1.00 84.94 95 HIS A CA 1
ATOM 709 C C . HIS A 1 95 ? -0.881 2.017 -6.432 1.00 84.94 95 HIS A C 1
ATOM 711 O O . HIS A 1 95 ? -0.338 1.891 -7.524 1.00 84.94 95 HIS A O 1
ATOM 717 N N . VAL A 1 96 ? -0.268 1.670 -5.293 1.00 82.12 96 VAL A N 1
ATOM 718 C CA . VAL A 1 96 ? 1.087 1.085 -5.234 1.00 82.12 96 VAL A CA 1
ATOM 719 C C . VAL A 1 96 ? 1.182 -0.157 -6.120 1.00 82.12 96 VAL A C 1
ATOM 721 O O . VAL A 1 96 ? 2.119 -0.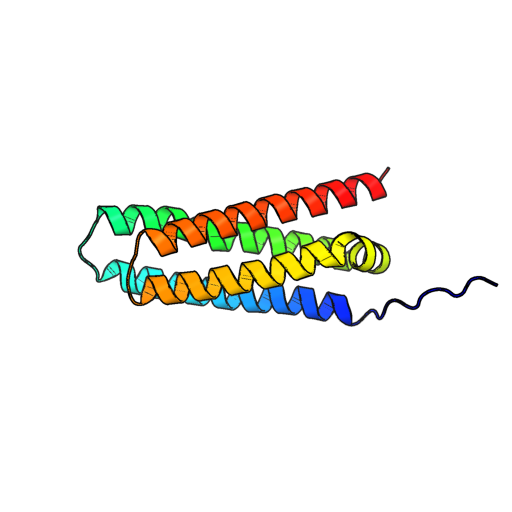263 -6.909 1.00 82.12 96 VAL A O 1
ATOM 724 N N . GLN A 1 97 ? 0.198 -1.061 -6.049 1.00 79.75 97 GLN A N 1
ATOM 725 C CA . GLN A 1 97 ? 0.154 -2.256 -6.895 1.00 79.75 97 GLN A CA 1
ATOM 726 C C . GLN A 1 97 ? 0.176 -1.901 -8.388 1.00 79.75 97 GLN A C 1
ATOM 728 O O . GLN A 1 97 ? 1.035 -2.382 -9.125 1.00 79.75 97 GLN A O 1
ATOM 733 N N . GLN A 1 98 ? -0.741 -1.034 -8.824 1.00 83.38 98 GLN A N 1
ATOM 734 C CA . GLN A 1 98 ? -0.864 -0.629 -10.228 1.00 83.38 98 GLN A CA 1
ATOM 735 C C . GLN A 1 98 ? 0.410 0.051 -10.740 1.00 83.38 98 GLN A C 1
ATOM 737 O O . GLN A 1 98 ? 0.864 -0.224 -11.851 1.00 83.38 98 GLN A O 1
ATOM 742 N N . THR A 1 99 ? 1.021 0.905 -9.918 1.00 81.06 99 THR A N 1
ATOM 743 C CA . THR A 1 99 ? 2.271 1.590 -10.257 1.00 81.06 99 THR A CA 1
ATOM 744 C C . THR A 1 99 ? 3.429 0.598 -10.383 1.00 81.06 99 THR A C 1
ATOM 746 O O . THR A 1 99 ? 4.209 0.689 -11.329 1.00 81.06 99 THR A O 1
ATOM 749 N N . MET A 1 100 ? 3.528 -0.401 -9.499 1.00 77.44 100 MET A N 1
ATOM 750 C CA . MET A 1 100 ? 4.552 -1.451 -9.605 1.00 77.44 100 MET A CA 1
ATOM 751 C C . MET A 1 100 ? 4.373 -2.327 -10.848 1.00 77.44 100 MET A C 1
ATOM 753 O O . MET A 1 100 ? 5.358 -2.650 -11.513 1.00 77.44 100 MET A O 1
ATOM 757 N N . GLU A 1 101 ? 3.132 -2.665 -11.200 1.00 78.19 101 GLU A N 1
ATOM 758 C CA . GLU A 1 101 ? 2.816 -3.381 -12.441 1.00 78.19 101 GLU A CA 1
ATOM 759 C C . GLU A 1 101 ? 3.204 -2.561 -13.684 1.00 78.19 101 GLU A C 1
ATOM 761 O O . GLU A 1 101 ? 3.815 -3.098 -14.608 1.00 78.19 101 GLU A O 1
ATOM 766 N N . ALA A 1 102 ? 2.934 -1.252 -13.692 1.00 75.94 102 ALA A N 1
ATOM 767 C CA . ALA A 1 102 ? 3.324 -0.363 -14.786 1.00 75.94 102 ALA A CA 1
ATOM 768 C C . ALA A 1 102 ? 4.854 -0.254 -14.944 1.00 75.94 102 ALA A C 1
ATOM 770 O O . ALA A 1 102 ? 5.364 -0.330 -16.065 1.00 75.94 102 ALA A O 1
ATOM 771 N N . ILE A 1 103 ? 5.597 -0.144 -13.833 1.00 71.06 103 ILE A N 1
ATOM 772 C CA . ILE A 1 103 ? 7.071 -0.108 -13.851 1.00 71.06 103 ILE A CA 1
ATOM 773 C C . ILE A 1 103 ? 7.640 -1.411 -14.432 1.00 71.06 103 ILE A C 1
ATOM 775 O O . ILE A 1 103 ? 8.633 -1.372 -15.158 1.00 71.06 103 ILE A O 1
ATOM 779 N N . ALA A 1 104 ? 7.011 -2.559 -14.157 1.00 69.00 104 ALA A N 1
ATOM 780 C CA . ALA A 1 104 ? 7.459 -3.851 -14.678 1.00 69.00 104 ALA A CA 1
ATOM 781 C C . ALA A 1 104 ? 7.336 -3.969 -16.210 1.00 69.00 104 ALA A C 1
ATOM 783 O O . ALA A 1 104 ? 8.053 -4.773 -16.807 1.00 69.00 104 ALA A O 1
ATOM 784 N N . ILE A 1 105 ? 6.458 -3.173 -16.836 1.00 68.19 105 ILE A N 1
ATOM 785 C CA . ILE A 1 105 ? 6.250 -3.121 -18.292 1.00 68.19 105 ILE A CA 1
ATOM 786 C C . ILE A 1 105 ? 7.202 -2.114 -18.944 1.00 68.19 105 ILE A C 1
ATOM 788 O O . ILE A 1 105 ? 7.824 -2.414 -19.962 1.00 68.19 105 ILE A O 1
ATOM 792 N N . ASN A 1 106 ? 7.309 -0.910 -18.378 1.00 69.50 106 ASN A N 1
ATOM 793 C CA . ASN A 1 106 ? 8.143 0.159 -18.914 1.00 69.50 106 ASN A CA 1
ATOM 794 C C . ASN A 1 106 ? 8.707 0.997 -17.766 1.00 69.50 106 ASN A C 1
ATOM 796 O O . ASN A 1 106 ? 7.995 1.787 -17.145 1.00 69.50 106 ASN A O 1
ATOM 800 N N . VAL A 1 107 ? 9.995 0.816 -17.476 1.00 66.38 107 VAL A N 1
ATOM 801 C CA . VAL A 1 107 ? 10.644 1.456 -16.331 1.00 66.38 107 VAL A CA 1
ATOM 802 C C . VAL A 1 107 ? 10.736 2.966 -16.568 1.00 66.38 107 VAL A C 1
ATOM 804 O O . VAL A 1 107 ? 11.568 3.428 -17.347 1.00 66.38 107 VAL A O 1
ATOM 807 N N . GLN A 1 108 ? 9.887 3.739 -15.885 1.00 67.94 108 GLN A N 1
ATOM 808 C CA . GLN A 1 108 ? 9.839 5.198 -16.002 1.00 67.94 108 GLN A CA 1
ATOM 809 C C . GLN A 1 108 ? 10.163 5.893 -14.668 1.00 67.94 108 GLN A C 1
ATOM 811 O O . GLN A 1 108 ? 9.624 5.499 -13.630 1.00 67.94 108 GLN A O 1
ATOM 816 N N . PRO A 1 109 ? 10.973 6.973 -14.674 1.00 69.12 109 PRO A N 1
ATOM 817 C CA . PRO A 1 109 ? 11.288 7.746 -13.469 1.00 69.12 109 PRO A CA 1
ATOM 818 C C . PRO A 1 109 ? 10.054 8.305 -12.750 1.00 69.12 109 PRO A C 1
ATOM 820 O O . PRO A 1 109 ? 10.031 8.353 -11.523 1.00 69.12 109 PRO A O 1
ATOM 823 N N . GLN A 1 110 ? 9.016 8.688 -13.502 1.00 74.19 110 GLN A N 1
ATOM 824 C CA . GLN A 1 110 ? 7.776 9.222 -12.936 1.00 74.19 110 GLN A CA 1
ATOM 825 C C . GLN A 1 110 ? 7.045 8.178 -12.088 1.00 74.19 110 GLN A C 1
ATOM 827 O O . GLN A 1 110 ? 6.713 8.458 -10.944 1.00 74.19 110 GLN A O 1
ATOM 832 N N . ALA A 1 111 ? 6.895 6.952 -12.593 1.00 67.81 111 ALA A N 1
ATOM 833 C CA . ALA A 1 111 ? 6.246 5.876 -11.849 1.00 67.81 111 ALA A CA 1
ATOM 834 C C . ALA A 1 111 ? 7.028 5.506 -10.571 1.00 67.81 111 ALA A C 1
ATOM 836 O O . ALA A 1 111 ? 6.437 5.187 -9.543 1.00 67.81 111 ALA A O 1
ATOM 837 N N . SER A 1 112 ? 8.361 5.621 -10.597 1.00 69.06 112 SER A N 1
ATOM 838 C CA . SER A 1 112 ? 9.209 5.488 -9.401 1.00 69.06 112 SER A CA 1
ATOM 839 C C . SER A 1 112 ? 8.902 6.578 -8.359 1.00 69.06 112 SER A C 1
ATOM 841 O O . SER A 1 112 ? 8.747 6.295 -7.172 1.00 69.06 112 SER A O 1
ATOM 843 N N . ASN A 1 113 ? 8.760 7.831 -8.798 1.00 75.31 113 ASN A N 1
ATOM 844 C CA . ASN A 1 113 ? 8.398 8.949 -7.925 1.00 75.31 113 ASN A CA 1
ATOM 845 C C . ASN A 1 113 ? 6.976 8.801 -7.352 1.00 75.31 113 ASN A C 1
ATOM 847 O O . ASN A 1 113 ? 6.771 9.003 -6.156 1.00 75.31 113 ASN A O 1
ATOM 851 N N . ASP A 1 114 ? 6.016 8.374 -8.173 1.00 79.31 114 ASP A N 1
ATOM 852 C CA . ASP A 1 114 ? 4.637 8.105 -7.748 1.00 79.31 114 ASP A CA 1
ATOM 853 C C . ASP A 1 114 ? 4.605 6.998 -6.677 1.00 79.31 114 ASP A C 1
ATOM 855 O O . ASP A 1 114 ? 3.924 7.118 -5.655 1.00 79.31 114 ASP A O 1
ATOM 859 N N . LEU A 1 115 ? 5.431 5.958 -6.849 1.00 75.62 115 LEU 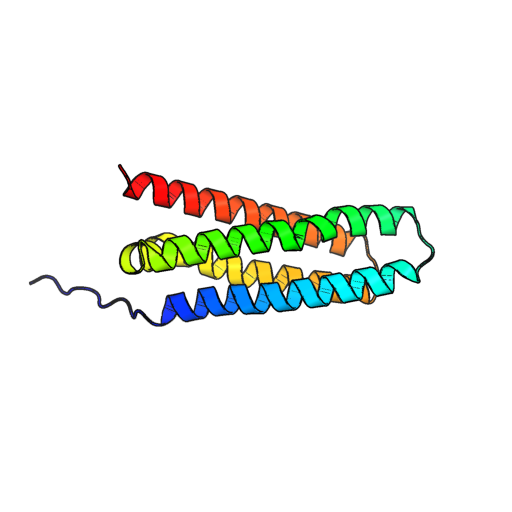A N 1
ATOM 860 C CA . LEU A 1 115 ? 5.608 4.896 -5.861 1.00 75.62 115 LEU A CA 1
ATOM 861 C C . LEU A 1 115 ? 6.162 5.444 -4.536 1.00 75.62 115 LEU A C 1
ATOM 863 O O . LEU A 1 115 ? 5.627 5.141 -3.469 1.00 75.62 115 LEU A O 1
ATOM 867 N N . PHE A 1 116 ? 7.191 6.293 -4.584 1.00 76.00 116 PHE A N 1
ATOM 868 C CA . PHE A 1 116 ? 7.764 6.926 -3.392 1.00 76.00 116 PHE A CA 1
ATOM 869 C C . PHE A 1 116 ? 6.745 7.794 -2.633 1.00 76.00 116 PHE A C 1
ATOM 871 O O . PHE A 1 116 ? 6.660 7.733 -1.399 1.00 76.00 116 PHE A O 1
ATOM 878 N N . GLN A 1 117 ? 5.935 8.575 -3.351 1.00 81.81 117 GLN A N 1
ATOM 879 C CA . GLN A 1 117 ? 4.878 9.392 -2.751 1.00 81.81 117 GLN A CA 1
ATOM 880 C C . GLN A 1 117 ? 3.805 8.525 -2.082 1.00 81.81 117 GLN A C 1
ATOM 882 O O . GLN A 1 117 ? 3.400 8.808 -0.950 1.00 81.81 117 GLN A O 1
ATOM 887 N N . ALA A 1 118 ? 3.392 7.437 -2.735 1.00 78.94 118 ALA A N 1
ATOM 888 C CA . ALA A 1 118 ? 2.415 6.503 -2.190 1.00 78.94 118 ALA A CA 1
ATOM 889 C C . ALA A 1 118 ? 2.924 5.815 -0.908 1.00 78.94 118 ALA A C 1
ATOM 891 O O . ALA A 1 118 ? 2.205 5.769 0.091 1.00 78.94 118 ALA A O 1
ATOM 892 N N . ILE A 1 119 ? 4.188 5.378 -0.881 1.00 74.00 119 ILE A N 1
ATOM 893 C CA . ILE A 1 119 ? 4.832 4.814 0.320 1.00 74.00 119 ILE A CA 1
ATOM 894 C C . ILE A 1 119 ? 4.883 5.841 1.457 1.00 74.00 119 ILE A C 1
ATOM 896 O O . ILE A 1 119 ? 4.572 5.531 2.608 1.00 74.00 119 ILE A O 1
ATOM 900 N N . THR A 1 120 ? 5.266 7.080 1.146 1.00 80.38 120 THR A N 1
ATOM 901 C CA . THR A 1 120 ? 5.325 8.160 2.139 1.00 80.38 120 THR A CA 1
ATOM 902 C C . THR A 1 120 ? 3.945 8.403 2.753 1.00 80.38 120 THR A C 1
ATOM 904 O O . THR A 1 120 ? 3.816 8.524 3.973 1.00 80.38 120 THR A O 1
ATOM 907 N N . ARG A 1 121 ? 2.893 8.393 1.927 1.00 82.44 121 ARG A N 1
ATOM 908 C CA . ARG A 1 121 ? 1.504 8.521 2.378 1.00 82.44 121 ARG A CA 1
ATOM 909 C C . ARG A 1 121 ? 1.078 7.353 3.270 1.00 82.44 121 ARG A C 1
ATOM 911 O O . ARG A 1 121 ? 0.500 7.595 4.327 1.00 82.44 121 ARG A O 1
ATOM 918 N N . LEU A 1 122 ? 1.428 6.115 2.911 1.00 80.88 122 LEU A N 1
ATOM 919 C CA . LEU A 1 122 ? 1.193 4.928 3.745 1.00 80.88 122 LEU A CA 1
ATOM 920 C C . LEU A 1 122 ? 1.839 5.066 5.138 1.00 80.88 122 LEU A C 1
ATOM 922 O O . LEU A 1 122 ? 1.168 4.855 6.152 1.00 80.88 122 LEU A O 1
ATOM 926 N N . ASN A 1 123 ? 3.097 5.509 5.207 1.00 79.56 123 ASN A N 1
ATOM 927 C CA . ASN A 1 123 ? 3.793 5.743 6.479 1.00 79.56 123 ASN A CA 1
ATOM 928 C C . ASN A 1 123 ? 3.109 6.814 7.346 1.00 79.56 123 ASN A C 1
ATOM 930 O O . ASN A 1 123 ? 2.956 6.633 8.556 1.00 79.56 123 ASN A O 1
ATOM 934 N N . LEU A 1 124 ? 2.662 7.921 6.747 1.00 83.19 124 LEU A N 1
ATOM 935 C CA . LEU A 1 124 ? 1.942 8.973 7.474 1.00 83.19 124 LEU A CA 1
ATOM 936 C C . LEU A 1 124 ? 0.596 8.475 8.016 1.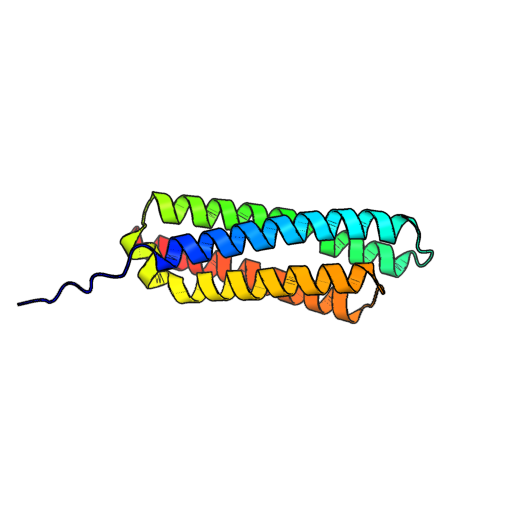00 83.19 124 LEU A C 1
ATOM 938 O O . LEU A 1 124 ? 0.232 8.792 9.150 1.00 83.19 124 LEU A O 1
ATOM 942 N N . LEU A 1 125 ? -0.128 7.658 7.246 1.00 83.12 125 LEU A N 1
ATOM 943 C CA . LEU A 1 125 ? -1.378 7.038 7.697 1.00 83.12 125 LEU A CA 1
ATOM 944 C C . LEU A 1 125 ? -1.140 6.089 8.876 1.00 83.12 125 LEU A C 1
ATOM 946 O O . LEU A 1 125 ? -1.879 6.136 9.860 1.00 83.12 125 LEU A O 1
ATOM 950 N N . GLN A 1 126 ? -0.053 5.314 8.848 1.00 77.25 126 GLN A N 1
ATOM 951 C CA . GLN A 1 126 ? 0.345 4.456 9.967 1.00 77.25 126 GLN A CA 1
ATOM 952 C C . GLN A 1 126 ? 0.619 5.262 11.249 1.00 77.25 126 GLN A C 1
ATOM 954 O O . GLN A 1 126 ? 0.173 4.879 12.337 1.00 77.25 126 GLN A O 1
ATOM 959 N N . GLN A 1 127 ? 1.323 6.393 11.137 1.00 81.50 127 GLN A N 1
ATOM 960 C CA . GLN A 1 127 ? 1.583 7.288 12.270 1.00 81.50 127 GLN A CA 1
ATOM 961 C C . GLN A 1 127 ? 0.294 7.919 12.805 1.00 81.50 127 GLN A C 1
ATOM 963 O O . GLN A 1 127 ? 0.101 7.969 14.020 1.00 81.50 127 GLN A O 1
ATOM 968 N N . ARG A 1 128 ? -0.620 8.346 11.922 1.00 83.69 128 ARG A N 1
ATOM 969 C CA . ARG A 1 128 ? -1.929 8.899 12.309 1.00 83.69 128 ARG A CA 1
ATOM 970 C C . ARG A 1 128 ? -2.777 7.886 13.069 1.00 83.69 128 ARG A C 1
ATOM 972 O O . ARG A 1 128 ? -3.293 8.228 14.130 1.00 83.69 128 ARG A O 1
ATOM 979 N N . ILE A 1 129 ? -2.880 6.651 12.572 1.00 78.38 129 ILE A N 1
ATOM 980 C CA . ILE A 1 129 ? -3.591 5.566 13.264 1.00 78.38 129 ILE A CA 1
ATOM 981 C C . ILE A 1 129 ? -2.952 5.327 14.635 1.00 78.38 129 ILE A C 1
ATOM 983 O O . ILE A 1 129 ? -3.642 5.349 15.651 1.00 78.38 129 ILE A O 1
ATOM 987 N N . SER A 1 130 ? -1.626 5.189 14.691 1.00 79.50 130 SER A N 1
ATOM 988 C CA . SER A 1 130 ? -0.904 4.974 15.952 1.00 79.50 130 SER A CA 1
ATOM 989 C C . SER A 1 130 ? -1.143 6.107 16.961 1.00 79.50 130 SER A C 1
ATOM 991 O O . SER A 1 130 ? -1.424 5.848 18.132 1.00 79.50 130 SER A O 1
ATOM 993 N N . GLY A 1 131 ? -1.103 7.363 16.505 1.00 82.19 131 GLY A N 1
ATOM 994 C CA . GLY A 1 131 ? -1.355 8.545 17.329 1.00 82.19 131 GLY A CA 1
ATOM 995 C C . GLY A 1 131 ? -2.801 8.647 17.819 1.00 82.19 131 GLY A C 1
ATOM 996 O O . GLY A 1 131 ? -3.026 9.007 18.974 1.00 82.19 131 GLY A O 1
ATOM 997 N N . LYS A 1 132 ? -3.789 8.284 16.988 1.00 78.19 132 LYS A N 1
ATOM 998 C CA . LYS A 1 132 ? -5.192 8.172 17.419 1.00 78.19 132 LYS A CA 1
ATOM 999 C C . LYS A 1 132 ? -5.335 7.111 18.509 1.00 78.19 132 LYS A C 1
ATOM 1001 O O . LYS A 1 132 ? -5.911 7.392 19.552 1.00 78.19 132 LYS A O 1
ATOM 1006 N N . MET A 1 133 ? -4.735 5.937 18.321 1.00 72.56 133 MET A N 1
ATOM 1007 C CA . MET A 1 133 ? -4.815 4.827 19.277 1.00 72.56 133 MET A CA 1
ATOM 1008 C C . MET A 1 133 ? -4.158 5.128 20.627 1.00 72.56 133 MET A C 1
ATOM 1010 O O . MET A 1 133 ? -4.655 4.673 21.654 1.00 72.56 133 MET A O 1
ATOM 1014 N N . MET A 1 134 ? -3.074 5.910 20.658 1.00 72.31 134 MET A N 1
ATOM 1015 C CA . MET A 1 134 ? -2.466 6.359 21.917 1.00 72.31 134 MET A CA 1
ATOM 1016 C C . MET A 1 134 ? -3.408 7.234 22.749 1.00 72.31 134 MET A C 1
ATOM 1018 O O . MET A 1 134 ? -3.424 7.098 23.968 1.00 72.31 134 MET A O 1
ATOM 1022 N N . LYS A 1 135 ? -4.232 8.073 22.108 1.00 68.81 135 LYS A N 1
ATOM 1023 C CA . LYS A 1 135 ? -5.214 8.916 22.809 1.00 68.81 135 LYS A CA 1
ATOM 1024 C C . LYS A 1 135 ? -6.345 8.116 23.455 1.00 68.81 135 LYS A C 1
ATOM 1026 O O . LYS A 1 135 ? -6.905 8.586 24.428 1.00 68.81 135 LYS A O 1
ATOM 1031 N N . PHE A 1 136 ? -6.664 6.926 22.942 1.00 64.62 136 PHE A N 1
ATOM 1032 C CA . PHE A 1 136 ? -7.673 6.035 23.534 1.00 64.62 136 PHE A CA 1
ATOM 1033 C C . PHE A 1 136 ? -7.131 5.173 24.687 1.00 64.62 136 PHE A C 1
ATOM 1035 O O . PHE A 1 136 ? -7.900 4.467 25.332 1.00 64.62 136 PHE A O 1
ATOM 1042 N N . ARG A 1 137 ? -5.809 5.172 24.915 1.00 55.16 137 ARG A N 1
ATOM 1043 C CA . ARG A 1 137 ? -5.155 4.435 26.010 1.00 55.16 137 ARG A CA 1
ATOM 1044 C C . ARG A 1 137 ? -4.838 5.302 27.234 1.00 55.16 137 ARG A C 1
ATOM 1046 O O . ARG A 1 137 ? -4.366 4.745 28.223 1.00 55.16 137 ARG A O 1
ATOM 1053 N N . MET A 1 138 ? -5.030 6.619 27.141 1.00 47.91 138 MET A N 1
ATOM 1054 C CA . MET A 1 138 ? -4.979 7.558 28.269 1.00 47.91 138 MET A CA 1
ATOM 1055 C C . MET A 1 138 ? -6.390 7.811 28.782 1.00 47.91 138 MET A C 1
ATOM 1057 O O . MET A 1 138 ? -6.521 7.954 30.014 1.00 47.91 138 MET A O 1
#

Foldseek 3Di:
DDDPPPPPLPPLVVLLVLLVVLLVLLVVLLVLLVVLLVPDDDVVLSVLLCVLSVCVSVLSVVVSVVSVVCCVPPSPNLCVPLVVLSNVSSVLSNVLSVLSNVCSVPNDPVSSVSNNVSSVSSVVSVVVSVVSVVVVVD

Secondary structure (DSSP, 8-state):
--------THHHHHHHHHHHHHHHHHHHHHHHHHHHHTT---HHHHHHHHHHHTTHHHHHHHHHHHHHHHHHHHHHHHHHHHHHHHHHHHHHHHHHHHHHHHHHHS--HHHHHHHHHHHHHHHHHHHHHHHHHHHT--

Radius of gyration: 17.44 Å; chains: 1; bounding box: 55×20×48 Å

pLDDT: mean 70.0, std 10.99, range [34.31, 85.56]